Protein AF-A0A2S0RH65-F1 (afdb_monomer)

Mean predicted aligned error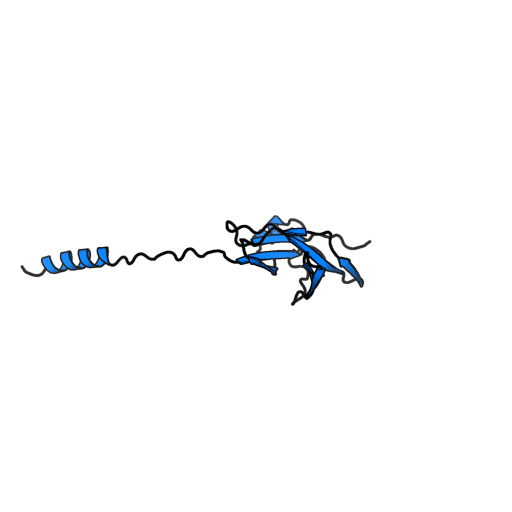: 10.34 Å

Solvent-accessible surface area (backbone atoms only — not comparable to full-atom values): 7642 Å² total; per-residue (Å²): 144,84,71,70,68,65,56,60,53,53,60,53,58,56,65,73,61,63,67,76,75,69,72,69,75,79,71,41,58,51,17,38,37,27,41,29,27,40,24,76,48,24,40,41,30,41,28,43,76,88,68,52,74,44,78,40,83,76,58,46,50,57,50,32,88,52,90,51,60,65,64,29,57,78,69,63,27,55,45,79,77,49,77,46,46,10,83,43,75,69,45,37,37,28,42,34,33,38,34,91,88,72,50,70,48,69,50,74,78,42,80,44,73,49,39,69,91,41,62,51,52,73,47,73,40,77,58,80,80,84,131

Secondary structure (DSSP, 8-state):
--SSHHHHHHHHHHHTT------------EEEEEEEE-SSPEEEEEEETT--EEEEEEEE----S-S-HHHHHHTT--EEEEEEETTSPPEEEEEEEE-TTS-EEEPPPEEE---TTSSEEEEEE-PPPP-

Structure (mmCIF, N/CA/C/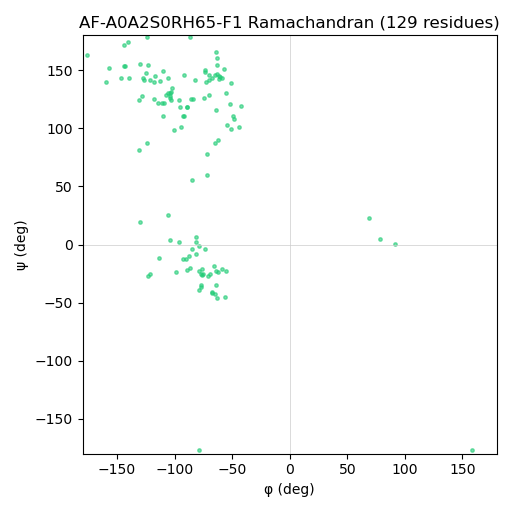O backbone):
data_AF-A0A2S0RH65-F1
#
_entry.id   AF-A0A2S0RH65-F1
#
loop_
_atom_site.group_PDB
_atom_site.id
_atom_site.type_symbol
_atom_site.label_atom_id
_atom_site.label_alt_id
_atom_site.label_comp_id
_atom_site.label_asym_id
_atom_site.label_entity_id
_atom_site.label_seq_id
_atom_site.pdbx_PDB_ins_code
_atom_site.Cartn_x
_atom_site.Cartn_y
_atom_site.Cartn_z
_atom_site.occupancy
_atom_site.B_iso_or_equiv
_atom_site.auth_seq_id
_atom_site.auth_comp_id
_atom_site.auth_asym_id
_atom_site.auth_atom_id
_atom_site.pdbx_PDB_model_num
ATOM 1 N N . MET A 1 1 ? -73.681 6.073 2.909 1.00 50.94 1 MET A N 1
ATOM 2 C CA . MET A 1 1 ? -72.491 6.920 3.161 1.00 50.94 1 MET A CA 1
ATOM 3 C C . MET A 1 1 ? -71.644 6.351 4.311 1.00 50.94 1 MET A C 1
ATOM 5 O O . MET A 1 1 ? -71.620 6.926 5.386 1.00 50.94 1 MET A O 1
ATOM 9 N N . LYS A 1 2 ? -70.987 5.192 4.132 1.00 52.31 2 LYS A N 1
ATOM 10 C CA . LYS A 1 2 ? -70.204 4.500 5.192 1.00 52.31 2 LYS A CA 1
ATOM 11 C C . LYS A 1 2 ? -68.784 4.096 4.746 1.00 52.31 2 LYS A C 1
ATOM 13 O O . LYS A 1 2 ? -68.179 3.210 5.334 1.00 52.31 2 LYS A O 1
ATOM 18 N N . GLN A 1 3 ? -68.268 4.715 3.682 1.00 47.25 3 GLN A N 1
ATOM 19 C CA . GLN A 1 3 ? -67.043 4.260 3.009 1.00 47.25 3 GLN A CA 1
ATOM 20 C C . GLN A 1 3 ? -65.853 5.228 3.136 1.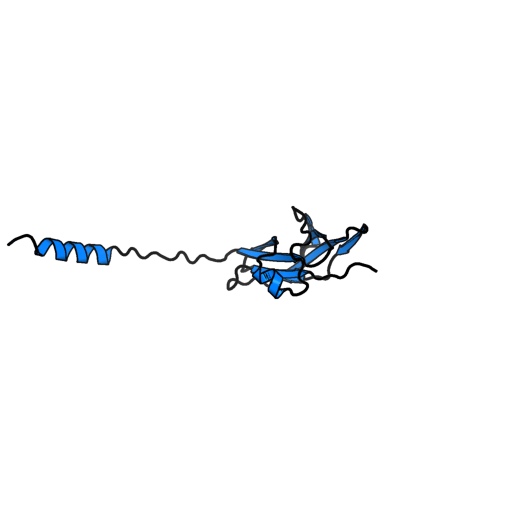00 47.25 3 GLN A C 1
ATOM 22 O O . GLN A 1 3 ? -64.731 4.825 2.872 1.00 47.25 3 GLN A O 1
ATOM 27 N N . LEU A 1 4 ? -66.070 6.464 3.607 1.00 42.72 4 LEU A N 1
ATOM 28 C CA . LEU A 1 4 ? -65.011 7.478 3.742 1.00 42.72 4 LEU A CA 1
ATOM 29 C C . LEU A 1 4 ? -64.277 7.446 5.096 1.00 42.72 4 LEU A C 1
ATOM 31 O O . LEU A 1 4 ? -63.140 7.894 5.170 1.00 42.72 4 LEU A O 1
ATOM 35 N N . SER A 1 5 ? -64.866 6.885 6.163 1.00 47.62 5 SER A N 1
ATOM 36 C CA . SER A 1 5 ? -64.217 6.867 7.489 1.00 47.62 5 SER A CA 1
ATOM 37 C C . SER A 1 5 ? -63.099 5.827 7.611 1.00 47.62 5 SER A C 1
ATOM 39 O O . SER A 1 5 ? -62.167 6.028 8.377 1.00 47.62 5 SER A O 1
ATOM 41 N N . LYS A 1 6 ? -63.155 4.742 6.826 1.00 46.12 6 LYS A N 1
ATOM 42 C CA . LYS A 1 6 ? -62.144 3.670 6.849 1.00 46.12 6 LYS A CA 1
ATOM 43 C C . LYS A 1 6 ? -60.841 4.042 6.135 1.00 46.12 6 LYS A C 1
ATOM 45 O O . LYS A 1 6 ? -59.814 3.436 6.407 1.00 46.12 6 LYS A O 1
ATOM 50 N N . ILE A 1 7 ? -60.877 5.034 5.242 1.00 47.75 7 ILE A N 1
ATOM 51 C CA . ILE A 1 7 ? -59.689 5.494 4.506 1.00 47.75 7 ILE A CA 1
ATOM 52 C C . ILE A 1 7 ? -58.811 6.375 5.413 1.00 47.75 7 ILE A C 1
ATOM 54 O O . ILE A 1 7 ? -57.590 6.253 5.393 1.00 47.75 7 ILE A O 1
ATOM 58 N N . ASN A 1 8 ? -59.421 7.191 6.282 1.00 42.16 8 ASN A N 1
ATOM 59 C CA . ASN A 1 8 ? -58.679 8.073 7.190 1.00 42.16 8 ASN A CA 1
ATOM 60 C C . ASN A 1 8 ? -58.029 7.346 8.380 1.00 42.16 8 ASN A C 1
ATOM 62 O O . ASN A 1 8 ? -57.027 7.832 8.895 1.00 42.16 8 ASN A O 1
ATOM 66 N N . GLU A 1 9 ? -58.551 6.195 8.813 1.00 46.53 9 GLU A N 1
ATOM 67 C CA . GLU A 1 9 ? -57.885 5.368 9.835 1.00 46.53 9 GLU A CA 1
ATOM 68 C C . GLU A 1 9 ? -56.707 4.570 9.253 1.00 46.53 9 GLU A C 1
ATOM 70 O O . GLU A 1 9 ? -55.682 4.443 9.919 1.00 46.53 9 GLU A O 1
ATOM 75 N N . GLY A 1 10 ? -56.798 4.116 7.995 1.00 40.41 10 GLY A N 1
ATOM 76 C CA . GLY A 1 10 ? -55.697 3.429 7.305 1.00 40.41 10 GLY A CA 1
ATOM 77 C C . GLY A 1 10 ? -54.473 4.324 7.081 1.00 40.41 10 GLY A C 1
ATOM 78 O O . GLY A 1 10 ? -53.355 3.917 7.377 1.00 40.41 10 GLY A O 1
ATOM 79 N N . LEU A 1 11 ? -54.686 5.580 6.675 1.00 42.41 11 LEU A N 1
ATOM 80 C CA . LEU A 1 11 ? -53.600 6.556 6.494 1.00 42.41 11 LEU A CA 1
ATOM 81 C C . LEU A 1 11 ? -52.947 6.998 7.814 1.00 42.41 11 LEU A C 1
ATOM 83 O O . LEU A 1 11 ? -51.787 7.402 7.822 1.00 42.41 11 LEU A O 1
ATOM 87 N N . LYS A 1 12 ? -53.669 6.916 8.938 1.00 43.97 12 LYS A N 1
ATOM 88 C CA . LYS A 1 12 ? -53.119 7.249 10.259 1.00 43.97 12 LYS A CA 1
ATOM 89 C C . LYS A 1 12 ? -52.251 6.107 10.805 1.00 43.97 12 LYS A C 1
ATOM 91 O O . LYS A 1 12 ? -51.168 6.365 11.321 1.00 43.97 12 LYS A O 1
ATOM 96 N N . LEU A 1 13 ? -52.673 4.859 10.584 1.00 43.94 13 LEU A N 1
ATOM 97 C CA . LEU A 1 13 ? -51.940 3.644 10.964 1.00 43.94 13 LEU A CA 1
ATOM 98 C C . LEU A 1 13 ? -50.682 3.374 10.120 1.00 43.94 13 LEU A C 1
ATOM 100 O O . LEU A 1 13 ? -49.740 2.772 10.629 1.00 43.94 13 LEU A O 1
ATOM 104 N N . GLU A 1 14 ? -50.618 3.837 8.869 1.00 43.59 14 GLU A N 1
ATOM 105 C CA . GLU A 1 14 ? -49.389 3.740 8.059 1.00 43.59 14 GLU A CA 1
ATOM 106 C C . GLU A 1 14 ? -48.349 4.814 8.417 1.00 43.59 14 GLU A C 1
ATOM 108 O O . GLU A 1 14 ? -47.155 4.594 8.231 1.00 43.59 14 GLU A O 1
ATOM 113 N N . SER A 1 15 ? -48.768 5.941 9.005 1.00 45.12 15 SER A N 1
ATOM 114 C CA . SER A 1 15 ? -47.840 6.988 9.458 1.00 45.12 15 SER A CA 1
ATOM 115 C C . SER A 1 15 ? -47.116 6.645 10.769 1.00 45.12 15 SER A C 1
ATOM 117 O O . SER A 1 15 ? -46.001 7.105 10.997 1.00 45.12 15 SER A O 1
ATOM 119 N N . GLU A 1 16 ? -47.714 5.788 11.604 1.00 46.81 16 GLU A N 1
ATOM 120 C CA . GLU A 1 16 ? -47.116 5.293 12.857 1.00 46.81 16 GLU A CA 1
ATOM 121 C C . GLU A 1 16 ? -46.256 4.036 12.652 1.00 46.81 16 GLU A C 1
ATOM 123 O O . GLU A 1 16 ? -45.519 3.633 13.551 1.00 46.81 16 GLU A O 1
ATOM 128 N N . LYS A 1 17 ? -46.308 3.443 11.453 1.00 45.94 17 LYS A N 1
ATOM 129 C CA . LYS A 1 17 ? -45.492 2.293 11.046 1.00 45.94 17 LYS A CA 1
ATOM 130 C C . LYS A 1 17 ? -44.369 2.675 10.080 1.00 45.94 17 LYS A C 1
ATOM 132 O O . LYS A 1 17 ? -43.863 1.839 9.338 1.00 45.94 17 LYS A O 1
ATOM 137 N N . LEU A 1 18 ? -43.926 3.929 10.129 1.00 44.62 18 LEU A N 1
ATOM 138 C CA . LEU A 1 18 ? -42.529 4.245 9.862 1.00 44.62 18 LEU A CA 1
ATOM 139 C C . LEU A 1 18 ? -41.740 3.746 11.071 1.00 44.62 18 LEU A C 1
ATOM 141 O O . LEU A 1 18 ? -41.389 4.501 11.979 1.00 44.62 18 LEU A O 1
ATOM 145 N N . GLU A 1 19 ? -41.536 2.427 11.097 1.00 49.00 19 GLU A N 1
ATOM 146 C CA . GLU A 1 19 ? -40.473 1.815 11.874 1.00 49.00 19 GLU A CA 1
ATOM 147 C C . GLU A 1 19 ? -39.249 2.696 11.677 1.00 49.00 19 GLU A C 1
ATOM 149 O O . GLU A 1 19 ? -38.824 2.946 10.547 1.00 49.00 19 GLU A O 1
ATOM 154 N N . LYS A 1 20 ? -38.751 3.241 12.791 1.00 47.28 20 LYS A N 1
ATOM 155 C CA . LYS A 1 20 ? -37.402 3.769 12.876 1.00 47.28 20 LYS A CA 1
ATOM 156 C C . LYS A 1 20 ? -36.521 2.739 12.190 1.00 47.28 20 LYS A C 1
ATOM 158 O O . LYS A 1 20 ? -36.186 1.720 12.787 1.00 47.28 20 LYS A O 1
ATOM 163 N N . ILE A 1 21 ? -36.150 3.016 10.947 1.00 49.78 21 ILE A N 1
ATOM 164 C CA . ILE A 1 21 ? -34.916 2.513 10.392 1.00 49.78 21 ILE A CA 1
ATOM 165 C C . ILE A 1 21 ? -33.894 3.167 11.309 1.00 49.78 21 ILE A C 1
ATOM 167 O O . ILE A 1 21 ? -33.517 4.326 11.128 1.00 49.78 21 ILE A O 1
ATOM 171 N N . SER A 1 22 ? -33.558 2.474 12.399 1.00 46.28 22 SER A N 1
ATOM 172 C CA . SER A 1 22 ? -32.269 2.655 13.020 1.00 46.28 22 SER A CA 1
ATOM 173 C C . SER A 1 22 ? -31.318 2.417 11.869 1.00 46.28 22 SER A C 1
ATOM 175 O O . SER A 1 22 ? -31.163 1.289 11.404 1.00 46.28 22 SER A O 1
ATOM 177 N N . ILE A 1 23 ? -30.784 3.510 11.334 1.00 52.03 23 ILE A N 1
ATOM 178 C CA . ILE A 1 23 ? -29.487 3.471 10.696 1.00 52.03 23 ILE A CA 1
ATOM 179 C C . ILE A 1 23 ? -28.647 2.803 11.778 1.00 52.03 23 ILE A C 1
ATOM 181 O O . ILE A 1 23 ? -28.376 3.424 12.806 1.00 52.03 23 ILE A O 1
ATOM 185 N N . GLU A 1 24 ? -28.401 1.497 11.645 1.00 46.59 24 GLU A N 1
ATOM 186 C CA . GLU A 1 24 ? -27.247 0.903 12.292 1.00 46.59 24 GLU A CA 1
ATOM 187 C C . GLU A 1 24 ? -26.138 1.855 11.882 1.00 46.59 24 GLU A C 1
ATOM 189 O O . GLU A 1 24 ? -25.887 2.021 10.684 1.00 46.59 24 GLU A O 1
ATOM 194 N N . GLU A 1 25 ? -25.617 2.624 12.843 1.00 47.19 25 GLU A N 1
ATOM 195 C CA . GLU A 1 25 ? -24.364 3.321 12.636 1.00 47.19 25 GLU A CA 1
ATOM 196 C C . GLU A 1 25 ? -23.458 2.238 12.081 1.00 47.19 25 GLU A C 1
ATOM 198 O O . GLU A 1 25 ? -23.157 1.269 12.777 1.00 47.19 25 GLU A O 1
ATOM 203 N N . ILE A 1 26 ? -23.148 2.329 10.786 1.00 49.78 26 ILE A N 1
ATOM 204 C CA . ILE A 1 26 ? -22.130 1.499 10.174 1.00 49.78 26 ILE A CA 1
ATOM 205 C C . ILE A 1 26 ? -20.883 1.982 10.886 1.00 49.78 26 ILE A C 1
ATOM 207 O O . ILE A 1 26 ? -20.271 2.969 10.471 1.00 49.78 26 ILE A O 1
ATOM 211 N N . SER A 1 27 ? -20.586 1.386 12.039 1.00 52.81 27 SER A N 1
ATOM 212 C CA . SER A 1 27 ? -19.355 1.681 12.718 1.00 52.81 27 SER A CA 1
ATOM 213 C C . SER A 1 27 ? -18.297 1.186 11.751 1.00 52.81 27 SER A C 1
ATOM 215 O O . SER A 1 27 ? -18.249 0.020 11.344 1.00 52.81 27 SER A O 1
ATOM 217 N N . LEU A 1 28 ? -17.502 2.131 11.263 1.00 64.94 28 LEU A N 1
ATOM 218 C CA . LEU A 1 28 ? -16.308 1.835 10.497 1.00 64.94 28 LEU A CA 1
ATOM 219 C C . LEU A 1 28 ? -15.279 1.283 11.486 1.00 64.94 28 LEU A C 1
ATOM 221 O O . LEU A 1 28 ? -14.217 1.861 11.663 1.00 64.94 28 LEU A O 1
ATOM 225 N N . ASP A 1 29 ? -15.597 0.170 12.158 1.00 84.56 29 ASP A N 1
ATOM 226 C CA . ASP A 1 29 ? -14.700 -0.493 13.110 1.00 84.56 29 ASP A CA 1
ATOM 227 C C . ASP A 1 29 ? -13.395 -0.895 12.419 1.00 84.56 29 ASP A C 1
ATOM 229 O O . ASP A 1 29 ? -12.370 -1.095 13.064 1.00 84.56 29 ASP A O 1
ATOM 233 N N . THR A 1 30 ? -13.433 -1.005 11.088 1.00 92.31 30 THR A N 1
ATOM 234 C CA . THR A 1 30 ? -12.293 -1.322 10.242 1.00 92.31 30 THR A CA 1
ATOM 235 C C . THR A 1 30 ? -11.767 -0.086 9.521 1.00 92.31 30 THR A C 1
ATOM 237 O O . THR A 1 30 ? -12.503 0.604 8.817 1.00 92.31 30 THR A O 1
ATOM 240 N N . TYR A 1 31 ? -10.457 0.108 9.616 1.00 95.38 31 TYR A N 1
ATOM 241 C CA . TYR A 1 31 ? -9.668 1.049 8.836 1.00 95.38 31 TYR A CA 1
ATOM 242 C C . TYR A 1 31 ? -8.800 0.268 7.845 1.00 95.38 31 TYR A C 1
ATOM 244 O O . TYR A 1 31 ? -8.032 -0.616 8.236 1.00 95.38 31 TYR A O 1
ATOM 252 N N . THR A 1 32 ? -8.947 0.547 6.549 1.00 96.50 32 THR A N 1
ATOM 253 C CA . THR A 1 32 ? -8.234 -0.183 5.488 1.00 96.50 32 THR A CA 1
ATOM 254 C C . THR A 1 32 ? -7.133 0.668 4.879 1.00 96.50 32 THR A C 1
ATOM 256 O O . THR A 1 32 ? -7.368 1.778 4.412 1.00 96.50 32 THR A O 1
ATOM 259 N N . ILE A 1 33 ? -5.927 0.123 4.806 1.00 96.81 33 ILE A N 1
ATOM 260 C CA . ILE A 1 33 ? -4.801 0.770 4.142 1.00 96.81 33 ILE A CA 1
ATOM 261 C C . ILE A 1 33 ? -4.707 0.216 2.727 1.00 96.81 33 ILE A C 1
ATOM 263 O O . ILE A 1 33 ? -4.582 -0.998 2.524 1.00 96.81 33 ILE A O 1
ATOM 267 N N . TYR A 1 34 ? -4.732 1.110 1.747 1.00 97.44 34 TYR A N 1
ATOM 268 C CA . TYR A 1 34 ? -4.623 0.786 0.331 1.00 97.44 34 TYR A CA 1
ATOM 269 C C . TYR A 1 34 ? -3.284 1.253 -0.237 1.00 97.44 34 TYR A C 1
ATOM 271 O O . TYR A 1 34 ? -2.731 2.269 0.176 1.00 97.44 34 TYR A O 1
ATOM 279 N N . LEU A 1 35 ? -2.778 0.540 -1.238 1.00 97.75 35 LEU A N 1
ATOM 280 C CA . LEU A 1 35 ? -1.597 0.917 -2.003 1.00 97.75 35 LEU A CA 1
ATOM 281 C C . LEU A 1 35 ? -2.002 1.296 -3.430 1.00 97.75 35 LEU A C 1
ATOM 283 O O . LEU A 1 35 ? -2.565 0.483 -4.166 1.00 97.75 35 LEU A O 1
ATOM 287 N N . CYS A 1 36 ? -1.669 2.521 -3.830 1.00 97.81 36 CYS A N 1
ATOM 288 C CA . CYS A 1 36 ? -1.771 2.997 -5.205 1.00 97.81 36 CYS A CA 1
ATOM 289 C C . CYS A 1 36 ? -0.379 2.953 -5.847 1.00 97.81 36 CYS A C 1
ATOM 291 O O . CYS A 1 36 ? 0.444 3.845 -5.629 1.00 97.81 36 CYS A O 1
ATOM 293 N N . ASN A 1 37 ? -0.092 1.908 -6.622 1.00 97.69 37 ASN A N 1
ATOM 294 C CA . ASN A 1 37 ? 1.226 1.687 -7.205 1.00 97.69 37 ASN A CA 1
ATOM 295 C C . ASN A 1 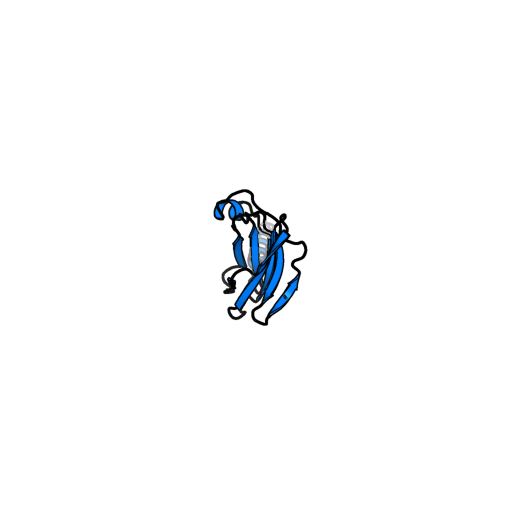37 ? 1.345 2.314 -8.604 1.00 97.69 37 ASN A C 1
ATOM 297 O O . ASN A 1 37 ? 0.751 1.831 -9.570 1.00 97.69 37 ASN A O 1
ATOM 301 N N . MET A 1 38 ? 2.150 3.367 -8.722 1.00 97.44 38 MET A N 1
ATOM 302 C CA . MET A 1 38 ? 2.378 4.117 -9.963 1.00 97.44 38 MET A CA 1
ATOM 303 C C . MET A 1 38 ? 3.732 3.808 -10.620 1.00 97.44 38 MET A C 1
ATOM 305 O O . MET A 1 38 ? 4.077 4.415 -11.638 1.00 97.44 38 MET A O 1
ATOM 309 N N . CYS A 1 39 ? 4.513 2.873 -10.072 1.00 96.56 39 CYS A N 1
ATOM 310 C CA . CYS A 1 39 ? 5.854 2.553 -10.559 1.00 96.56 39 CYS A CA 1
ATOM 311 C C . CYS A 1 39 ? 6.031 1.067 -10.911 1.00 96.56 39 CYS A C 1
ATOM 313 O O . CYS A 1 39 ? 5.107 0.263 -10.807 1.00 96.56 39 CYS A O 1
ATOM 315 N N . ASN A 1 40 ? 7.224 0.700 -11.394 1.00 97.31 40 ASN A N 1
ATOM 316 C CA . ASN A 1 40 ? 7.532 -0.668 -11.831 1.00 97.31 40 ASN A CA 1
ATOM 317 C C . ASN A 1 40 ? 7.896 -1.615 -10.677 1.00 97.31 40 ASN A C 1
ATOM 319 O O . ASN A 1 40 ? 8.036 -2.819 -10.885 1.00 97.31 40 ASN A O 1
ATOM 323 N N . TRP A 1 41 ? 8.060 -1.090 -9.463 1.00 98.12 41 TRP A N 1
ATOM 324 C CA . TRP A 1 41 ? 8.328 -1.887 -8.272 1.00 98.12 41 TRP A CA 1
ATOM 325 C C . TRP A 1 41 ? 7.070 -2.641 -7.834 1.00 98.12 41 TRP A C 1
ATOM 327 O O . TRP A 1 41 ? 5.975 -2.091 -7.853 1.00 98.12 41 TRP A O 1
ATOM 337 N N . GLN A 1 42 ? 7.216 -3.889 -7.398 1.00 98.19 42 GLN A N 1
ATOM 338 C CA . GLN A 1 42 ? 6.124 -4.695 -6.853 1.00 98.19 42 GLN A CA 1
ATOM 339 C C . GLN A 1 42 ? 6.222 -4.765 -5.331 1.00 98.19 42 GLN A C 1
ATOM 341 O O . GLN A 1 42 ? 7.284 -5.099 -4.805 1.00 98.19 42 GLN A O 1
ATOM 346 N N . ALA A 1 43 ? 5.122 -4.519 -4.620 1.00 98.31 43 ALA A N 1
ATOM 347 C CA . ALA A 1 43 ? 5.050 -4.755 -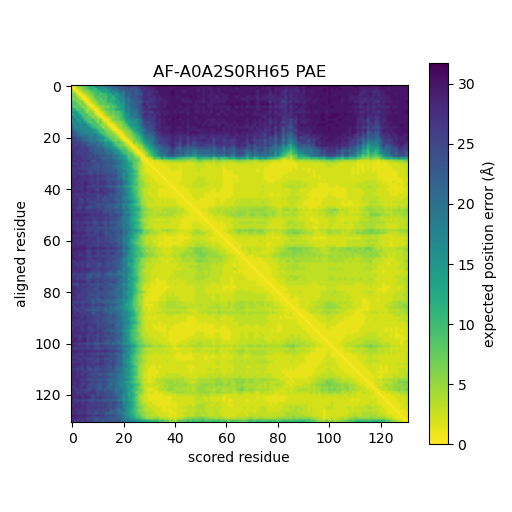3.180 1.00 98.31 43 ALA A CA 1
ATOM 348 C C . ALA A 1 43 ? 4.720 -6.227 -2.897 1.00 98.31 43 ALA A C 1
ATOM 350 O O . ALA A 1 43 ? 3.731 -6.762 -3.400 1.00 98.31 43 ALA A O 1
ATOM 351 N N . THR A 1 44 ? 5.561 -6.887 -2.099 1.00 98.19 44 THR A N 1
ATOM 352 C CA . THR A 1 44 ? 5.502 -8.351 -1.908 1.00 98.19 44 THR A CA 1
ATOM 353 C C . THR A 1 44 ? 5.332 -8.782 -0.456 1.00 98.19 44 THR A C 1
ATOM 355 O O . THR A 1 44 ? 4.812 -9.865 -0.189 1.00 98.19 44 THR A O 1
ATOM 358 N N . LYS A 1 45 ? 5.783 -7.961 0.496 1.00 98.06 45 LYS A N 1
ATOM 359 C CA . LYS A 1 45 ? 5.691 -8.227 1.935 1.00 98.06 45 LYS A CA 1
ATOM 360 C C . LYS A 1 45 ? 5.443 -6.928 2.682 1.00 98.06 45 LYS A C 1
ATOM 362 O O . LYS A 1 45 ? 5.890 -5.870 2.241 1.00 98.06 45 LYS A O 1
ATOM 367 N N . LEU A 1 46 ? 4.812 -7.037 3.839 1.00 97.94 46 LEU A N 1
ATOM 368 C CA . LEU A 1 46 ? 4.631 -5.965 4.804 1.00 97.94 46 LEU A CA 1
ATOM 369 C C . LEU A 1 46 ? 5.327 -6.357 6.106 1.00 97.94 46 LEU A C 1
ATOM 371 O O . LEU A 1 46 ? 5.264 -7.512 6.520 1.00 97.94 46 LEU A O 1
ATOM 375 N N . LYS A 1 47 ? 5.995 -5.403 6.750 1.00 98.31 47 LYS A N 1
ATOM 376 C CA . LYS A 1 47 ? 6.546 -5.546 8.098 1.00 98.31 47 LYS A CA 1
ATOM 377 C C . LYS A 1 47 ? 5.883 -4.533 9.021 1.00 98.31 47 LYS A C 1
ATOM 379 O O . LYS A 1 47 ? 5.912 -3.348 8.701 1.00 98.31 47 LYS A O 1
ATOM 384 N N . ASN A 1 48 ? 5.304 -4.982 10.131 1.00 94.56 48 ASN A N 1
ATOM 385 C CA . ASN A 1 48 ? 4.682 -4.097 11.123 1.00 94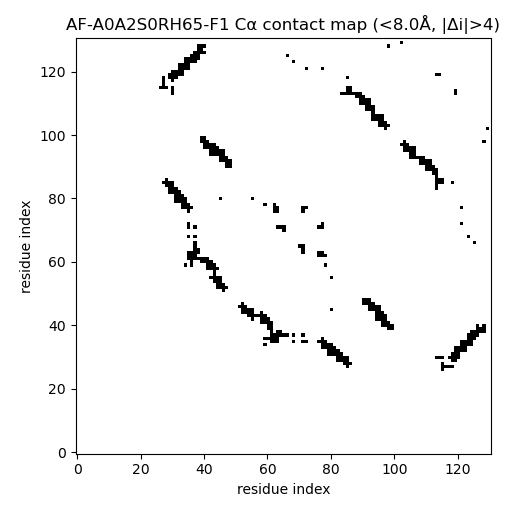.56 48 ASN A CA 1
ATOM 386 C C . ASN A 1 48 ? 5.704 -3.575 12.156 1.00 94.56 48 ASN A C 1
ATOM 388 O O . ASN A 1 48 ? 6.878 -3.958 12.137 1.00 94.56 48 ASN A O 1
ATOM 392 N N . SER A 1 49 ? 5.258 -2.731 13.090 1.00 90.94 49 SER A N 1
ATOM 393 C CA . SER A 1 49 ? 6.108 -2.162 14.150 1.00 90.94 49 SER A CA 1
ATOM 394 C C . SER A 1 49 ? 6.714 -3.194 15.103 1.00 90.94 49 SER A C 1
ATOM 396 O O . SER A 1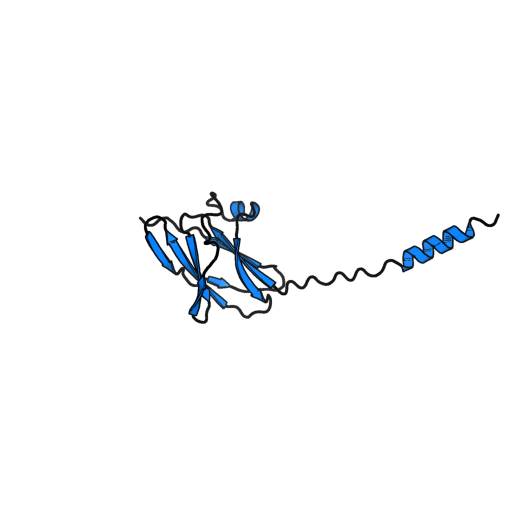 49 ? 7.765 -2.936 15.681 1.00 90.94 49 SER A O 1
ATOM 398 N N . ALA A 1 50 ? 6.103 -4.374 15.238 1.00 92.50 50 ALA A N 1
ATOM 399 C CA . ALA A 1 50 ? 6.662 -5.482 16.014 1.00 92.50 50 ALA A CA 1
ATOM 400 C C . ALA A 1 50 ? 7.763 -6.248 15.251 1.00 92.50 50 ALA A C 1
ATOM 402 O O . ALA A 1 50 ? 8.332 -7.207 15.770 1.00 92.50 50 ALA A O 1
ATOM 403 N N . GLY A 1 51 ? 8.060 -5.858 14.006 1.00 94.44 51 GLY A N 1
ATOM 404 C CA . GLY A 1 51 ? 9.017 -6.541 13.140 1.00 94.44 51 GLY A CA 1
ATOM 405 C C . GLY A 1 51 ? 8.463 -7.810 12.491 1.00 94.44 51 GLY A C 1
ATOM 406 O O . GLY A 1 51 ? 9.200 -8.497 11.782 1.00 94.44 51 GLY A O 1
ATOM 407 N N . GLN A 1 52 ? 7.178 -8.117 12.687 1.00 96.62 52 GLN A N 1
ATOM 408 C CA . GLN A 1 52 ? 6.533 -9.258 12.051 1.00 96.62 52 GLN A CA 1
ATOM 409 C C . GLN A 1 52 ? 6.383 -8.990 10.557 1.00 96.62 52 GLN A C 1
ATOM 411 O O . GLN A 1 52 ? 5.849 -7.957 10.156 1.00 96.62 52 GLN A O 1
ATOM 416 N N . VAL A 1 53 ? 6.834 -9.946 9.745 1.00 97.44 53 VAL A N 1
ATOM 417 C CA . VAL A 1 53 ? 6.760 -9.888 8.285 1.00 97.44 53 VAL A CA 1
ATOM 418 C C . VAL A 1 53 ? 5.642 -10.795 7.790 1.00 97.44 53 VAL A C 1
ATOM 420 O O . VAL A 1 53 ? 5.641 -11.990 8.081 1.00 97.44 53 VAL A O 1
ATOM 423 N N . VAL A 1 54 ? 4.729 -10.239 7.000 1.00 95.69 54 VAL A N 1
ATOM 424 C CA . VAL A 1 54 ? 3.627 -10.959 6.356 1.00 95.69 54 VAL A CA 1
ATOM 425 C C . VAL A 1 54 ? 3.706 -10.799 4.835 1.00 95.69 54 VAL A C 1
ATOM 427 O O . VAL A 1 54 ? 4.094 -9.732 4.350 1.00 95.69 54 VAL A O 1
ATOM 430 N N . PRO A 1 55 ? 3.401 -11.844 4.048 1.00 96.62 55 PRO A N 1
ATOM 431 C CA . PRO A 1 55 ? 3.325 -11.718 2.597 1.00 96.62 55 PRO A CA 1
ATOM 432 C C . PRO A 1 55 ? 2.105 -10.884 2.183 1.00 96.62 55 PRO A C 1
ATOM 434 O O . PRO A 1 55 ? 1.051 -10.967 2.808 1.00 96.62 55 PRO A O 1
ATOM 437 N N . ILE A 1 56 ? 2.242 -10.123 1.097 1.00 95.56 56 ILE A N 1
ATOM 438 C CA . ILE A 1 56 ? 1.122 -9.478 0.400 1.00 95.56 56 ILE A CA 1
ATOM 439 C C . ILE A 1 56 ? 0.727 -10.409 -0.750 1.00 95.56 56 ILE A C 1
ATOM 441 O O . ILE A 1 56 ? 1.561 -10.703 -1.611 1.00 95.56 56 ILE A O 1
ATOM 445 N N . TYR A 1 57 ? -0.512 -10.910 -0.738 1.00 91.12 57 TYR A N 1
ATOM 446 C CA . TYR A 1 57 ? -1.010 -11.849 -1.744 1.00 91.12 57 TYR A CA 1
ATOM 447 C C . TYR A 1 57 ? -2.377 -11.415 -2.310 1.00 91.12 57 TYR A C 1
ATOM 449 O O . TYR A 1 57 ? -3.323 -11.281 -1.533 1.00 91.12 57 TYR A O 1
ATOM 457 N N . PRO A 1 58 ? -2.514 -11.252 -3.642 1.00 91.56 58 PRO A N 1
ATOM 458 C CA . PRO A 1 58 ? -1.429 -11.271 -4.628 1.00 91.56 58 PRO A CA 1
ATOM 459 C C . PRO A 1 58 ? -0.435 -10.124 -4.385 1.00 91.56 58 PRO A C 1
ATOM 461 O O . PRO A 1 58 ? -0.764 -9.143 -3.723 1.00 91.56 58 PRO A O 1
ATOM 464 N N . THR A 1 59 ? 0.785 -10.234 -4.916 1.00 96.06 59 THR A N 1
ATOM 465 C CA . THR A 1 59 ? 1.725 -9.105 -4.881 1.00 96.06 59 THR A CA 1
ATOM 466 C C . THR A 1 59 ? 1.126 -7.919 -5.636 1.00 96.06 59 THR A C 1
ATOM 468 O O . THR A 1 59 ? 0.441 -8.087 -6.648 1.00 96.06 59 THR A O 1
ATOM 471 N N . ILE A 1 60 ? 1.380 -6.700 -5.163 1.00 97.44 60 ILE A N 1
ATOM 472 C CA . ILE A 1 60 ? 0.814 -5.499 -5.786 1.00 97.44 60 ILE A CA 1
ATOM 473 C C . ILE A 1 60 ? 1.821 -4.942 -6.781 1.00 97.44 60 ILE A C 1
ATOM 475 O O . ILE A 1 60 ? 2.794 -4.276 -6.420 1.00 97.44 60 ILE A O 1
ATOM 479 N N . SER A 1 61 ? 1.571 -5.240 -8.053 1.00 97.12 61 SER A N 1
ATOM 480 C CA . SER A 1 61 ? 2.248 -4.614 -9.192 1.00 97.12 61 SER A CA 1
ATOM 481 C C . SER A 1 61 ? 1.668 -3.228 -9.482 1.00 97.12 61 SER A C 1
ATOM 483 O O . SER A 1 61 ? 0.804 -2.747 -8.750 1.00 97.12 61 SER A O 1
ATOM 485 N N . LYS A 1 62 ? 2.159 -2.571 -10.536 1.00 97.12 62 LYS A N 1
ATOM 486 C CA . LYS A 1 62 ? 1.659 -1.274 -10.996 1.00 97.12 62 LYS A CA 1
ATOM 487 C C . LYS A 1 62 ? 0.136 -1.309 -11.177 1.00 97.12 62 LYS A C 1
ATOM 489 O O . LYS A 1 62 ? -0.370 -2.106 -11.964 1.00 97.12 62 LYS A O 1
ATOM 494 N N . THR A 1 63 ? -0.578 -0.448 -10.460 1.00 96.31 63 THR A N 1
ATOM 495 C CA . THR A 1 63 ? -2.041 -0.316 -10.524 1.00 96.31 63 THR A CA 1
ATOM 496 C C . THR A 1 63 ? -2.472 0.849 -11.409 1.00 96.31 63 THR A C 1
ATOM 498 O O . THR A 1 63 ? -3.573 0.824 -11.949 1.00 96.31 63 THR A O 1
ATOM 501 N N . CYS A 1 64 ? -1.608 1.850 -11.605 1.00 94.12 64 CYS A N 1
ATOM 502 C CA . CYS A 1 64 ? -1.918 3.056 -12.366 1.00 94.12 64 CYS A CA 1
ATOM 503 C C . CYS A 1 64 ? -0.742 3.507 -13.242 1.00 94.12 64 CYS A C 1
ATOM 505 O O . CYS A 1 64 ? 0.415 3.411 -12.840 1.00 94.12 64 CYS A O 1
ATOM 507 N N . ASN A 1 65 ? -1.029 4.032 -14.440 1.00 94.56 65 ASN A N 1
ATOM 508 C CA . ASN A 1 65 ? -0.012 4.550 -15.367 1.00 94.56 65 ASN A CA 1
ATOM 509 C C . ASN A 1 65 ? 0.264 6.055 -15.237 1.00 94.56 65 ASN A C 1
ATOM 511 O O . ASN A 1 65 ? 1.256 6.523 -15.794 1.00 94.56 65 ASN A O 1
ATOM 515 N N . SER A 1 66 ? -0.582 6.797 -14.520 1.00 93.56 66 SER A N 1
ATOM 516 C CA . SER A 1 66 ? -0.348 8.215 -14.238 1.00 93.56 66 SER A CA 1
ATOM 517 C C . SER A 1 66 ? 0.765 8.386 -13.201 1.00 93.56 66 SER A C 1
ATOM 519 O O . SER A 1 66 ? 0.963 7.531 -12.343 1.00 93.56 66 SER A O 1
ATOM 521 N N . GLN A 1 67 ? 1.492 9.499 -13.291 1.00 90.31 67 GLN A N 1
ATOM 522 C CA . GLN A 1 67 ? 2.442 9.950 -12.265 1.00 90.31 67 GLN A CA 1
ATOM 523 C C . GLN A 1 67 ? 1.776 10.861 -11.218 1.00 90.31 67 GLN A C 1
ATOM 525 O O . GLN A 1 67 ? 2.373 11.147 -10.183 1.00 90.31 67 GLN A O 1
ATOM 530 N N . ASP A 1 68 ? 0.552 11.318 -11.495 1.00 93.56 68 ASP A N 1
ATOM 531 C CA . ASP A 1 68 ? -0.283 12.078 -10.568 1.00 93.56 68 ASP A CA 1
ATOM 532 C C . ASP A 1 68 ? -1.139 11.127 -9.720 1.00 93.56 68 ASP A C 1
ATOM 534 O O . ASP A 1 68 ? -1.989 10.398 -10.249 1.00 93.56 68 ASP A O 1
ATOM 538 N N . SER A 1 69 ? -0.929 11.165 -8.402 1.00 93.12 69 SER A N 1
ATOM 539 C CA . SER A 1 69 ? -1.622 10.305 -7.442 1.00 93.12 69 SER A CA 1
ATOM 540 C C . SER A 1 69 ? -3.121 10.568 -7.399 1.00 93.12 69 SER A C 1
ATOM 542 O O . SER A 1 69 ? -3.887 9.614 -7.263 1.00 93.12 69 SER A O 1
ATOM 544 N N . GLN A 1 70 ? -3.564 11.819 -7.566 1.00 95.62 70 GLN A N 1
ATOM 545 C CA . GLN A 1 70 ? -4.989 12.141 -7.490 1.00 95.62 70 GLN A CA 1
ATOM 546 C C . GLN A 1 70 ? -5.755 11.516 -8.656 1.00 95.62 70 GLN A C 1
ATOM 548 O O . GLN A 1 70 ? -6.825 10.939 -8.457 1.00 95.62 70 GLN A O 1
ATOM 553 N N . THR A 1 71 ? -5.185 11.562 -9.862 1.00 95.44 71 THR A N 1
ATOM 554 C CA . THR A 1 71 ? -5.737 10.868 -11.031 1.00 95.44 71 THR A CA 1
ATOM 555 C C . THR A 1 71 ? -5.898 9.369 -10.769 1.00 95.44 71 THR A C 1
ATOM 557 O O . THR A 1 71 ? -6.953 8.811 -11.064 1.00 95.44 71 THR A O 1
ATOM 560 N N . CYS A 1 72 ? -4.894 8.715 -10.180 1.00 94.00 72 CYS A N 1
ATOM 561 C CA . CYS A 1 72 ? -4.965 7.282 -9.885 1.00 94.00 72 CYS A CA 1
ATOM 562 C C . CYS A 1 72 ? -6.006 6.942 -8.811 1.00 94.00 72 CYS A C 1
ATOM 564 O O . CYS A 1 72 ? -6.746 5.967 -8.950 1.00 94.00 72 CYS A O 1
ATOM 566 N N . ILE A 1 73 ? -6.098 7.763 -7.762 1.00 94.12 73 ILE A N 1
ATOM 567 C CA . ILE A 1 73 ? -7.092 7.604 -6.695 1.00 94.12 73 ILE A CA 1
ATOM 568 C C . ILE A 1 73 ? -8.508 7.769 -7.256 1.00 94.12 73 ILE A C 1
ATOM 570 O O . ILE A 1 73 ? -9.361 6.918 -7.022 1.00 94.12 73 ILE A O 1
ATOM 574 N N . ASN A 1 74 ? -8.745 8.794 -8.077 1.00 95.81 74 ASN A N 1
ATOM 575 C CA . ASN A 1 74 ? -10.052 9.037 -8.696 1.00 95.81 74 ASN A CA 1
ATOM 576 C C . ASN A 1 74 ? -10.484 7.911 -9.656 1.00 95.81 74 ASN A C 1
ATOM 578 O O . ASN A 1 74 ? -11.673 7.744 -9.910 1.00 95.81 74 ASN A O 1
ATOM 582 N N . GLN A 1 75 ? -9.532 7.138 -10.189 1.00 95.69 75 GLN A N 1
ATOM 583 C CA . GLN A 1 75 ? -9.791 5.961 -11.025 1.00 95.69 75 GLN A CA 1
ATOM 584 C C . GLN A 1 75 ? -10.047 4.680 -10.215 1.00 95.69 75 GLN A C 1
ATOM 586 O O . GLN A 1 75 ? -10.317 3.638 -10.810 1.00 95.69 75 GLN A O 1
ATOM 591 N N . GLY A 1 76 ? -9.934 4.719 -8.883 1.00 95.50 76 GLY A N 1
ATOM 592 C CA . GLY A 1 76 ? -10.025 3.521 -8.046 1.00 95.50 76 GLY A CA 1
ATOM 593 C C . GLY A 1 76 ? -8.840 2.565 -8.227 1.00 95.50 76 GLY A C 1
ATOM 594 O O . GLY A 1 76 ? -8.968 1.367 -7.986 1.00 95.50 76 GLY A O 1
ATOM 595 N N . ALA A 1 77 ? -7.690 3.061 -8.696 1.00 96.38 77 ALA A N 1
ATOM 596 C CA . ALA A 1 77 ? -6.539 2.246 -9.077 1.00 96.38 77 ALA A CA 1
ATOM 597 C C . ALA A 1 77 ? -5.633 1.906 -7.877 1.00 96.38 77 ALA A C 1
ATOM 599 O O . ALA A 1 77 ? -4.432 2.197 -7.881 1.00 96.38 77 ALA A O 1
ATOM 600 N N . TYR A 1 78 ? -6.199 1.297 -6.835 1.00 96.25 78 TYR A N 1
ATOM 601 C CA . TYR A 1 78 ? -5.496 0.920 -5.607 1.00 96.25 78 TYR A CA 1
ATOM 602 C C . TYR A 1 78 ? -6.003 -0.413 -5.046 1.00 96.25 78 TYR A C 1
ATOM 604 O O . TYR A 1 78 ? -7.138 -0.815 -5.290 1.00 96.25 78 TYR A O 1
ATOM 612 N N . LEU A 1 79 ? -5.146 -1.112 -4.300 1.00 96.44 79 LEU A N 1
ATOM 613 C CA . LEU A 1 79 ? -5.444 -2.426 -3.721 1.00 96.44 79 LEU A CA 1
ATOM 614 C C . LEU A 1 79 ? -5.161 -2.434 -2.212 1.00 96.44 79 LEU A C 1
ATOM 616 O O . LEU A 1 79 ? -4.195 -1.799 -1.788 1.00 96.44 79 LEU A O 1
ATOM 620 N N . PRO A 1 80 ? -5.970 -3.128 -1.392 1.00 95.62 80 PRO A N 1
ATOM 621 C CA . PRO A 1 80 ? -5.768 -3.175 0.054 1.00 95.62 80 PRO A CA 1
ATOM 622 C C . PRO A 1 80 ? -4.487 -3.943 0.409 1.00 95.62 80 PRO A C 1
ATOM 624 O O . PRO A 1 80 ? -4.159 -4.943 -0.231 1.00 95.62 80 PRO A O 1
ATOM 627 N N . ILE A 1 81 ? -3.775 -3.492 1.444 1.00 95.56 81 ILE A N 1
ATOM 628 C CA . ILE A 1 81 ? -2.560 -4.150 1.962 1.00 95.56 81 ILE A CA 1
ATOM 629 C C . ILE A 1 81 ? -2.656 -4.564 3.426 1.00 95.56 81 ILE A C 1
ATOM 631 O O . ILE A 1 81 ? -1.935 -5.470 3.846 1.00 95.56 81 ILE A O 1
ATOM 635 N N . LEU A 1 82 ? -3.502 -3.899 4.209 1.00 94.38 82 LEU A N 1
ATOM 636 C CA . LEU A 1 82 ? -3.654 -4.145 5.637 1.00 94.38 82 LEU A CA 1
ATOM 637 C C . LEU A 1 82 ? -5.002 -3.596 6.109 1.00 94.38 82 LEU A C 1
ATOM 639 O O . LEU A 1 82 ? -5.384 -2.499 5.714 1.00 94.38 82 LEU A O 1
ATOM 643 N N . ASN A 1 83 ? -5.673 -4.339 6.986 1.00 94.00 83 ASN A N 1
ATOM 644 C CA . ASN A 1 83 ? -6.834 -3.870 7.736 1.00 94.00 83 ASN A CA 1
ATOM 645 C C . ASN A 1 83 ? -6.450 -3.794 9.212 1.00 94.00 83 ASN A C 1
ATOM 647 O O . ASN A 1 83 ? -5.760 -4.686 9.715 1.00 94.00 83 ASN A O 1
ATOM 651 N N . CYS A 1 84 ? -6.913 -2.761 9.898 1.00 94.00 84 CYS A N 1
ATOM 652 C CA . CYS A 1 84 ? -6.756 -2.591 11.337 1.00 94.00 84 CYS A CA 1
ATOM 653 C C . CYS A 1 84 ? -8.037 -2.003 11.940 1.00 94.00 84 CYS A C 1
ATOM 655 O O . CYS A 1 84 ? -8.977 -1.672 11.212 1.00 94.00 84 CYS A O 1
ATOM 657 N N . GLY A 1 85 ? -8.091 -1.893 13.263 1.00 94.50 85 GLY A N 1
ATOM 658 C CA . GLY A 1 85 ? -9.164 -1.172 13.933 1.00 94.50 85 GLY A CA 1
ATOM 659 C C . GLY A 1 85 ? -9.037 0.333 13.694 1.00 94.50 85 GLY A C 1
ATOM 660 O O . GLY A 1 85 ? -7.928 0.867 13.725 1.00 94.50 85 GLY A O 1
ATOM 661 N N . CYS A 1 86 ? -10.150 1.047 13.504 1.00 94.06 86 CYS A N 1
ATOM 662 C CA . CYS A 1 86 ? -10.117 2.518 13.432 1.00 94.06 86 CYS A CA 1
ATOM 663 C C . CYS A 1 86 ? -9.706 3.180 14.760 1.00 94.06 86 CYS A C 1
ATOM 665 O O . CYS A 1 86 ? -9.289 4.335 14.779 1.00 94.06 86 CYS A O 1
ATOM 667 N N . SER A 1 87 ? -9.810 2.438 15.869 1.00 94.62 87 SER A N 1
ATOM 668 C CA . SER A 1 87 ? -9.386 2.840 17.212 1.00 94.62 87 SER A CA 1
ATOM 669 C C . SER A 1 87 ? -7.992 2.338 17.597 1.00 94.62 87 SER A C 1
ATOM 671 O O . SER A 1 87 ? -7.581 2.519 18.747 1.00 94.62 87 SER A O 1
ATOM 673 N N . ASP A 1 88 ? -7.286 1.649 16.696 1.00 94.38 88 ASP A N 1
ATOM 674 C CA . ASP A 1 88 ? -5.9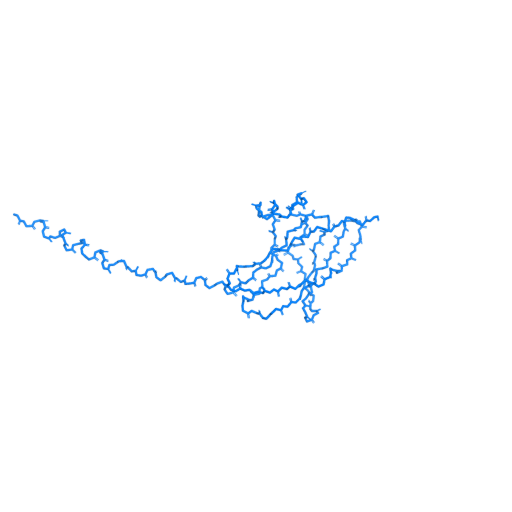37 1.170 16.984 1.00 94.38 88 ASP A CA 1
ATOM 675 C C . ASP A 1 88 ? -4.982 2.356 17.181 1.00 94.38 88 ASP A C 1
ATOM 677 O O . ASP A 1 88 ? -5.093 3.403 16.542 1.00 94.38 88 ASP A O 1
ATOM 681 N N . THR A 1 89 ? -4.004 2.197 18.075 1.00 96.06 89 THR A N 1
ATOM 682 C CA . THR A 1 89 ? -2.949 3.202 18.255 1.00 96.06 89 THR A CA 1
ATOM 683 C C . THR A 1 89 ? -2.130 3.351 16.980 1.00 96.06 89 THR A C 1
ATOM 685 O O . THR A 1 89 ? -1.861 2.350 16.322 1.00 96.06 89 THR A O 1
ATOM 688 N N . SER A 1 90 ? -1.638 4.557 16.689 1.00 97.12 90 SER A N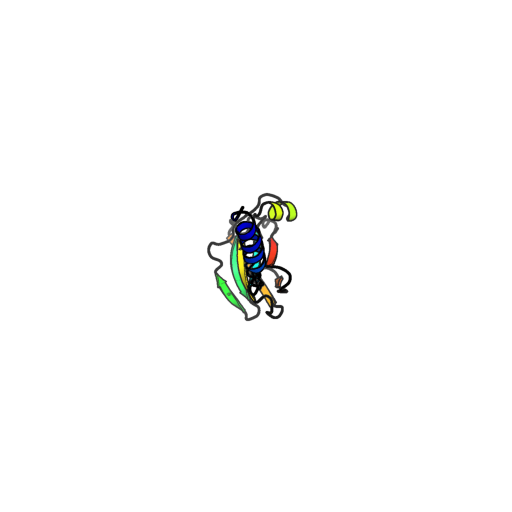 1
ATOM 689 C CA . SER A 1 90 ? -0.757 4.797 15.540 1.00 97.12 90 SER A CA 1
ATOM 690 C C . SER A 1 90 ? 0.422 3.823 15.499 1.00 97.12 90 SER A C 1
ATOM 692 O O . SER A 1 90 ? 1.039 3.518 16.524 1.00 97.12 90 SER A O 1
ATOM 694 N N . PHE A 1 91 ? 0.748 3.350 14.302 1.00 97.00 91 PHE A N 1
ATOM 695 C CA . PHE A 1 91 ? 1.789 2.352 14.087 1.00 97.00 91 PHE A CA 1
ATOM 696 C C . PHE A 1 91 ? 2.543 2.623 12.790 1.00 97.00 91 PHE A C 1
ATOM 698 O O . PHE A 1 91 ? 2.178 3.474 11.987 1.00 97.00 91 PHE A O 1
ATOM 705 N N . THR A 1 92 ? 3.626 1.888 12.579 1.00 97.75 92 THR A N 1
ATOM 706 C CA . THR A 1 92 ? 4.436 1.977 11.367 1.00 97.75 92 THR A CA 1
ATOM 707 C C . THR A 1 92 ? 4.430 0.676 10.588 1.00 97.75 92 THR A C 1
ATOM 709 O O . THR A 1 92 ? 4.455 -0.420 11.158 1.00 97.75 92 THR A O 1
ATOM 712 N N . ILE A 1 93 ? 4.458 0.805 9.266 1.00 97.69 93 ILE A N 1
ATOM 713 C CA . ILE A 1 93 ? 4.663 -0.314 8.351 1.00 97.69 93 ILE A CA 1
ATOM 714 C C . ILE A 1 93 ? 5.867 -0.056 7.449 1.00 97.69 93 ILE A C 1
ATOM 716 O O . ILE A 1 93 ? 6.230 1.083 7.167 1.00 97.69 93 ILE A O 1
ATOM 720 N N . GLN A 1 94 ? 6.489 -1.124 6.964 1.00 98.31 94 GLN A N 1
ATOM 721 C CA . GLN A 1 94 ? 7.441 -1.077 5.856 1.00 98.31 94 GLN A CA 1
ATOM 722 C C . GLN A 1 94 ? 7.004 -2.069 4.785 1.00 98.31 94 GLN A C 1
ATOM 724 O O . GLN A 1 94 ? 6.575 -3.178 5.108 1.00 98.31 94 GLN A O 1
ATOM 729 N N . LEU A 1 95 ? 7.153 -1.698 3.517 1.00 98.38 95 LEU A N 1
ATOM 730 C CA . LEU A 1 95 ? 6.868 -2.576 2.384 1.00 98.38 95 LEU A CA 1
ATOM 731 C C . LEU A 1 95 ? 8.178 -3.124 1.823 1.00 98.38 95 LEU A C 1
ATOM 733 O O . LEU A 1 95 ? 9.134 -2.371 1.650 1.00 98.38 95 LEU A O 1
ATOM 737 N N . TYR A 1 96 ? 8.237 -4.426 1.542 1.00 98.44 96 TYR A N 1
ATOM 738 C CA . TYR A 1 96 ? 9.338 -5.007 0.777 1.00 98.44 96 TYR A CA 1
ATOM 739 C C . TYR A 1 96 ? 9.000 -4.958 -0.706 1.00 98.44 96 TYR A C 1
ATOM 741 O O . TYR A 1 96 ? 8.024 -5.575 -1.157 1.00 98.44 96 TYR A O 1
ATOM 749 N N . LEU A 1 97 ? 9.823 -4.232 -1.450 1.00 98.44 97 LEU A N 1
ATOM 750 C CA . LEU A 1 97 ? 9.636 -3.969 -2.863 1.00 98.44 97 LEU A CA 1
ATOM 751 C C . LEU A 1 97 ? 10.614 -4.790 -3.694 1.00 98.44 97 LEU A C 1
ATOM 753 O O . LEU A 1 97 ? 11.764 -4.965 -3.295 1.00 98.44 97 LEU A O 1
ATOM 757 N N . VAL A 1 98 ? 10.164 -5.259 -4.856 1.00 98.31 98 VAL A N 1
ATOM 758 C CA . VAL A 1 98 ? 10.989 -5.977 -5.835 1.00 98.31 98 VAL A CA 1
ATOM 759 C C . VAL A 1 98 ? 10.827 -5.330 -7.205 1.00 98.31 98 VAL A C 1
ATOM 761 O O . VAL A 1 98 ? 9.710 -5.148 -7.684 1.00 98.31 98 VAL A O 1
ATOM 764 N N . HIS A 1 99 ? 11.938 -4.982 -7.844 1.00 98.06 99 HIS A N 1
ATOM 765 C CA . HIS A 1 99 ? 11.967 -4.453 -9.202 1.00 98.06 99 HIS A CA 1
ATOM 766 C C . HIS A 1 99 ? 12.156 -5.593 -10.221 1.00 98.06 99 HIS A C 1
ATOM 768 O O . HIS A 1 99 ? 12.942 -6.506 -9.956 1.00 98.06 99 HIS A O 1
ATOM 774 N N . PRO A 1 100 ? 11.563 -5.526 -11.429 1.00 96.75 100 PRO A N 1
ATOM 775 C CA . PRO A 1 100 ? 11.768 -6.524 -12.486 1.00 96.75 100 PRO A CA 1
ATOM 776 C C . PRO A 1 100 ? 13.233 -6.755 -12.889 1.00 96.75 100 PRO A C 1
ATOM 778 O O . PRO A 1 100 ? 13.575 -7.815 -13.398 1.00 96.75 100 PRO A O 1
ATOM 781 N N . ARG A 1 101 ? 14.119 -5.782 -12.632 1.00 96.94 101 ARG A N 1
ATOM 782 C CA . ARG A 1 101 ? 15.578 -5.909 -12.845 1.00 96.94 101 ARG A CA 1
ATOM 783 C C . ARG A 1 101 ? 16.320 -6.636 -11.704 1.00 96.94 101 ARG A C 1
ATOM 785 O O . ARG A 1 101 ? 17.542 -6.657 -11.708 1.00 96.94 101 ARG A O 1
ATOM 792 N N . GLY A 1 102 ? 15.614 -7.191 -10.716 1.00 95.69 102 GLY A N 1
ATOM 793 C CA . GLY A 1 102 ? 16.194 -7.979 -9.618 1.00 95.69 102 GLY A CA 1
ATOM 794 C C . GLY A 1 102 ? 16.582 -7.194 -8.357 1.00 95.69 102 GLY A C 1
ATOM 795 O O . GLY A 1 102 ? 17.051 -7.794 -7.395 1.00 95.69 102 GLY A O 1
ATOM 796 N N . TYR A 1 103 ? 16.370 -5.875 -8.323 1.00 97.56 103 TYR A N 1
ATOM 797 C CA . TYR A 1 103 ? 16.583 -5.067 -7.116 1.00 97.56 103 TYR A CA 1
ATOM 798 C C . TYR A 1 103 ? 15.476 -5.321 -6.094 1.00 97.56 103 TYR A C 1
ATOM 800 O O . TYR A 1 103 ? 14.323 -5.542 -6.467 1.00 97.56 103 TYR A O 1
ATOM 808 N N . GLY A 1 104 ? 15.799 -5.229 -4.805 1.00 97.38 104 GLY A N 1
ATOM 809 C CA . GLY A 1 104 ? 14.800 -5.332 -3.751 1.00 97.38 104 GLY A CA 1
ATOM 810 C C . GLY A 1 104 ? 15.225 -4.665 -2.453 1.00 97.38 104 GLY A C 1
ATOM 811 O O . GLY A 1 104 ? 16.414 -4.564 -2.153 1.00 97.38 104 GLY A O 1
ATOM 812 N N . GLY A 1 105 ? 14.250 -4.199 -1.680 1.00 97.50 105 GLY A N 1
ATOM 813 C CA . GLY A 1 105 ? 14.516 -3.477 -0.442 1.00 97.50 105 GLY A CA 1
ATOM 814 C C . GLY A 1 105 ? 13.254 -3.126 0.330 1.00 97.50 105 GLY A C 1
ATOM 815 O O . GLY A 1 105 ? 12.146 -3.169 -0.200 1.00 97.50 105 GLY A O 1
ATOM 816 N N . TRP A 1 106 ? 13.437 -2.790 1.603 1.00 98.00 106 TRP A N 1
ATOM 817 C CA . TRP A 1 106 ? 12.372 -2.237 2.432 1.00 98.00 106 TRP A CA 1
ATOM 818 C C . TRP A 1 106 ? 12.233 -0.735 2.179 1.00 98.00 106 TRP A C 1
ATOM 820 O O . TRP A 1 106 ? 13.240 -0.039 2.052 1.00 98.00 106 TRP A O 1
ATOM 830 N N . THR A 1 107 ? 11.003 -0.226 2.159 1.00 97.88 107 THR A N 1
ATOM 831 C CA . THR A 1 107 ? 10.746 1.219 2.200 1.00 97.88 107 THR A CA 1
ATOM 832 C C . THR A 1 107 ? 11.221 1.824 3.521 1.00 97.88 107 THR A C 1
ATOM 834 O O . THR A 1 107 ? 11.405 1.119 4.520 1.00 97.88 107 THR A O 1
ATOM 837 N N . ASN A 1 108 ? 11.324 3.153 3.573 1.00 96.88 108 ASN A N 1
ATOM 838 C CA . ASN A 1 108 ? 11.290 3.850 4.857 1.00 96.88 108 ASN A CA 1
ATOM 839 C C . ASN A 1 108 ? 9.985 3.505 5.609 1.00 96.88 108 ASN A C 1
ATOM 841 O O . ASN A 1 108 ? 8.982 3.187 4.956 1.00 96.88 108 ASN A O 1
ATOM 845 N N . PRO A 1 109 ? 9.985 3.529 6.955 1.00 97.44 109 PRO A N 1
ATOM 846 C CA . PRO A 1 109 ? 8.765 3.363 7.737 1.00 97.44 109 PRO A CA 1
ATOM 847 C C . PRO A 1 109 ? 7.695 4.379 7.335 1.00 97.44 109 PRO A C 1
ATOM 849 O O . PRO A 1 109 ? 7.965 5.576 7.257 1.00 97.44 109 PRO A O 1
ATOM 852 N N . ILE A 1 110 ? 6.489 3.881 7.089 1.00 97.62 110 ILE A N 1
ATOM 853 C CA . ILE A 1 110 ? 5.292 4.662 6.786 1.00 97.62 110 ILE A CA 1
ATOM 854 C C . ILE A 1 110 ? 4.456 4.683 8.058 1.00 97.62 110 ILE A C 1
ATOM 856 O O . ILE A 1 110 ? 4.164 3.621 8.608 1.00 97.62 110 ILE A O 1
ATOM 860 N N . ASN A 1 111 ? 4.121 5.874 8.546 1.00 97.81 111 ASN A N 1
ATOM 861 C CA . ASN A 1 111 ? 3.297 6.040 9.736 1.00 97.81 111 ASN A CA 1
ATOM 862 C C . ASN A 1 111 ? 1.816 5.992 9.357 1.00 97.81 111 ASN A C 1
ATOM 864 O O . ASN A 1 111 ? 1.390 6.776 8.516 1.00 97.81 111 ASN A O 1
ATOM 868 N N . ILE A 1 112 ? 1.073 5.105 10.008 1.00 97.62 112 ILE A N 1
ATOM 869 C CA . ILE A 1 112 ? -0.366 4.908 9.857 1.00 97.62 112 ILE A CA 1
ATOM 870 C C . ILE A 1 112 ? -1.040 5.488 11.096 1.00 97.62 112 ILE A C 1
ATOM 872 O O . ILE A 1 112 ? -0.655 5.182 12.233 1.00 97.62 112 ILE A O 1
ATOM 876 N N . VAL A 1 113 ? -2.051 6.321 10.874 1.00 97.06 113 VAL A N 1
ATOM 877 C CA . VAL A 1 113 ? -2.869 6.911 11.937 1.00 97.06 113 VAL A CA 1
ATOM 878 C C . VAL A 1 113 ? -4.325 6.554 11.654 1.00 97.06 113 VAL A C 1
ATOM 880 O O . VAL A 1 113 ? -5.003 7.319 10.972 1.00 97.06 113 VAL A O 1
ATOM 883 N N . PRO A 1 114 ? -4.797 5.388 12.132 1.00 95.88 114 PRO A N 1
ATOM 884 C CA . PRO A 1 114 ? -6.192 5.009 11.984 1.00 95.88 114 PRO A CA 1
ATOM 885 C C . PRO A 1 114 ? -7.103 6.040 12.644 1.00 95.88 114 PRO A C 1
ATOM 887 O O . PRO A 1 114 ? -6.774 6.602 13.693 1.00 95.88 114 PRO A O 1
ATOM 890 N N . ASP A 1 115 ? -8.252 6.279 12.026 1.00 93.38 115 ASP A N 1
ATOM 891 C CA . ASP A 1 115 ? -9.266 7.167 12.566 1.00 93.38 115 ASP A CA 1
ATOM 892 C C . ASP A 1 115 ? -10.663 6.669 12.187 1.00 93.38 115 ASP A C 1
ATOM 894 O O . ASP A 1 115 ? -10.872 6.157 11.093 1.00 93.38 115 ASP A O 1
ATOM 898 N N . CYS A 1 116 ? -11.634 6.812 13.086 1.00 92.44 116 CYS A N 1
ATOM 899 C CA . CYS A 1 116 ? -13.002 6.336 12.845 1.00 92.44 116 CYS A CA 1
ATOM 900 C C . CYS A 1 116 ? -13.853 7.303 11.999 1.00 92.44 116 CYS A C 1
ATOM 902 O O . CYS A 1 116 ? -15.034 7.042 11.778 1.00 92.44 116 CYS A O 1
ATOM 904 N N . GLY A 1 117 ? -13.284 8.426 11.543 1.00 91.88 117 GLY A N 1
ATOM 905 C CA . GLY A 1 117 ? -13.932 9.364 10.623 1.00 91.88 117 GLY A CA 1
ATOM 906 C C . GLY A 1 117 ? -13.744 8.987 9.150 1.00 91.88 117 GLY A C 1
ATOM 907 O O . GLY A 1 117 ? -14.536 9.413 8.308 1.00 91.88 117 GLY A O 1
ATOM 908 N N . HIS A 1 118 ? -12.738 8.165 8.841 1.00 91.44 118 HIS A N 1
ATOM 909 C CA . HIS A 1 118 ? -12.441 7.674 7.500 1.00 91.44 118 HIS A CA 1
ATOM 910 C C . HIS A 1 118 ? -12.391 6.144 7.475 1.00 91.44 118 HIS A C 1
ATOM 912 O O . HIS A 1 118 ? -11.946 5.488 8.407 1.00 91.44 118 HIS A O 1
ATOM 918 N N . ALA A 1 119 ? -12.794 5.548 6.353 1.00 89.88 119 ALA A N 1
ATOM 919 C CA . ALA A 1 119 ? -12.729 4.096 6.173 1.00 89.88 119 ALA A CA 1
ATOM 920 C C . ALA A 1 119 ? -11.295 3.569 5.940 1.00 89.88 119 ALA A C 1
ATOM 922 O O . ALA A 1 119 ? -11.093 2.360 5.786 1.00 89.88 119 ALA A O 1
ATOM 923 N N . GLY A 1 120 ? -10.300 4.455 5.838 1.00 94.50 120 GLY A N 1
ATOM 924 C CA . GLY A 1 120 ? -8.942 4.086 5.471 1.00 94.50 120 GLY A CA 1
ATOM 925 C C . GLY A 1 120 ? -8.089 5.223 4.918 1.00 94.50 120 GLY A C 1
ATOM 926 O O . GLY A 1 120 ? -8.547 6.357 4.779 1.00 94.50 120 GLY A O 1
ATOM 927 N N . GLU A 1 121 ? -6.869 4.871 4.515 1.00 96.06 121 GLU A N 1
ATOM 928 C CA . GLU A 1 121 ? -5.942 5.745 3.791 1.00 96.06 121 GLU A CA 1
ATOM 929 C C . GLU A 1 121 ? -5.380 5.067 2.538 1.00 96.06 121 GLU A C 1
ATOM 931 O O . GLU A 1 121 ? -5.305 3.839 2.440 1.00 96.06 121 GLU A O 1
ATOM 936 N N . ILE A 1 122 ? -4.962 5.880 1.567 1.00 97.31 122 ILE A N 1
ATOM 937 C CA . ILE A 1 122 ? -4.331 5.411 0.333 1.00 97.31 122 ILE A CA 1
ATOM 938 C C . ILE A 1 122 ? -2.889 5.905 0.311 1.00 97.31 122 ILE A C 1
ATOM 940 O O . ILE A 1 122 ? -2.637 7.108 0.310 1.00 97.31 122 ILE A O 1
ATOM 944 N N . ILE A 1 123 ? -1.945 4.973 0.220 1.00 96.88 123 ILE A N 1
ATOM 945 C CA . ILE A 1 123 ? -0.517 5.256 0.109 1.00 96.88 123 ILE A CA 1
ATOM 946 C C . ILE A 1 123 ? -0.145 5.315 -1.380 1.00 96.88 123 ILE A C 1
ATOM 948 O O . ILE A 1 123 ? -0.150 4.276 -2.054 1.00 96.88 123 ILE A O 1
ATOM 952 N N . PRO A 1 124 ? 0.194 6.494 -1.933 1.00 96.50 124 PRO A N 1
ATOM 953 C CA . PRO A 1 124 ? 0.739 6.585 -3.278 1.00 96.50 124 PRO A CA 1
ATOM 954 C C . PRO A 1 124 ? 2.192 6.103 -3.293 1.00 96.50 124 PRO A C 1
ATOM 956 O O . PRO A 1 124 ? 3.042 6.616 -2.566 1.00 96.50 124 PRO A O 1
ATOM 959 N N . MET A 1 125 ? 2.503 5.144 -4.163 1.00 95.94 125 MET A N 1
ATOM 960 C CA . MET A 1 125 ? 3.869 4.682 -4.392 1.00 95.94 125 MET A CA 1
ATOM 961 C C . MET A 1 125 ? 4.338 5.120 -5.775 1.00 95.94 125 MET A C 1
ATOM 963 O O . MET A 1 125 ? 3.874 4.606 -6.791 1.00 95.94 125 MET A O 1
ATOM 967 N N . ASN A 1 126 ? 5.280 6.060 -5.800 1.00 95.38 126 ASN A N 1
ATOM 968 C CA . ASN A 1 126 ? 5.941 6.521 -7.015 1.00 95.38 126 ASN A CA 1
ATOM 969 C C . ASN A 1 126 ? 7.460 6.533 -6.810 1.00 95.38 126 ASN A C 1
ATOM 971 O O . ASN A 1 126 ? 8.053 7.550 -6.459 1.00 95.38 126 ASN A O 1
ATOM 975 N N . ILE A 1 127 ? 8.073 5.360 -6.946 1.00 94.75 127 ILE A N 1
ATOM 976 C CA . ILE A 1 127 ? 9.517 5.176 -6.762 1.00 94.75 127 ILE A CA 1
ATOM 977 C C . ILE A 1 127 ? 10.155 5.045 -8.147 1.00 94.75 127 ILE A C 1
ATOM 979 O O . ILE A 1 127 ? 9.691 4.205 -8.922 1.00 94.75 127 ILE A O 1
ATOM 983 N N . PRO A 1 128 ? 11.202 5.825 -8.469 1.00 94.94 128 PRO A N 1
ATOM 984 C CA . PRO A 1 128 ? 11.862 5.732 -9.763 1.00 94.94 128 PRO A CA 1
ATOM 985 C C . PRO A 1 128 ? 12.504 4.356 -9.967 1.00 94.94 128 PRO A C 1
ATOM 987 O O . PRO A 1 128 ? 12.879 3.665 -9.013 1.00 94.94 128 PRO A O 1
ATOM 990 N N . ASP A 1 129 ? 12.655 3.961 -11.227 1.00 94.75 129 ASP A N 1
ATOM 991 C CA . ASP A 1 129 ? 13.453 2.788 -11.568 1.00 94.75 129 ASP A CA 1
ATOM 992 C C . ASP A 1 129 ? 14.911 3.008 -11.122 1.00 94.75 129 ASP A C 1
ATOM 994 O O . ASP A 1 129 ? 15.421 4.131 -11.199 1.00 94.75 129 ASP A O 1
ATOM 998 N N . PRO A 1 130 ? 15.604 1.951 -10.670 1.00 92.69 130 PRO A N 1
ATOM 999 C CA . PRO A 1 130 ? 17.028 2.036 -10.383 1.00 92.69 130 PRO A CA 1
ATOM 1000 C C . PRO A 1 130 ? 17.799 2.387 -11.665 1.00 92.69 130 PRO A C 1
ATOM 1002 O O . PRO A 1 130 ? 17.439 1.925 -12.756 1.00 92.69 130 PRO A O 1
ATOM 1005 N N . ALA A 1 131 ? 18.837 3.214 -11.510 1.00 88.25 131 ALA A N 1
ATOM 1006 C CA . ALA A 1 131 ? 19.750 3.590 -12.589 1.00 88.25 131 ALA A CA 1
ATOM 1007 C C . ALA A 1 131 ? 20.481 2.369 -13.166 1.00 88.25 131 ALA A C 1
ATOM 1009 O O . ALA A 1 131 ? 20.840 1.464 -12.374 1.00 88.25 131 ALA A O 1
#

Organism: NCBI:txid2162713

pLDDT: mean 85.33, std 20.03, range [40.41, 98.44]

Foldseek 3Di:
DPPPVVVVVVVVVVVVPPPPPPPPPPQLQKAWEKEAEQDQKKFFWKAWQVRDIDTFPPIHGHQDPDPDPVVCVVVVSIDTRDMDTLPDAKIWMWTWIAHPVGDIDIDDIDIDRRHRVDSYDYDYDDDDDDD

Radius of gyration: 24.51 Å; Cα contacts (8 Å, |Δi|>4): 243; chains: 1; bounding box: 92×24×34 Å

Sequence (131 aa):
MKQLSKINEGLKLESEKLEKISIEEISLDTYTIYLCNMCNWQATKLKNSAGQVVPIYPTISKTCNSQDSQTCINQGAYLPILNCGCSDTSFTIQLYLVHPRGYGGWTNPINIVPDCGHAGEIIPMNIPDPA

Nearest PDB structures (foldseek):
  4aef-assembly1_A  TM=6.020E-01  e=5.589E-01  Pyrococcus furiosus
  5i0g-assembly1_B  TM=3.901E-01  e=5.589E-01  Trueperella pyogenes
  6ljl-assembly1_A  TM=4.360E-01  e=2.294E+00  Bacteroides intestinalis DSM 17393
  6fhn-assembly1_A  TM=3.944E-01  e=5.546E+00  Paenibacillus sp.